Protein 4JHG (pdb70)

Solvent-accessible surface area: 9336 Å² total; per-residue (Å²): 227,115,108,173,48,79,12,71,52,61,23,131,30,100,35,108,2,86,12,31,4,100,110,0,2,69,0,6,14,84,47,1,52,98,0,9,32,104,16,32,75,200,68,1,108,99,6,51,53,65,109,55,146,32,18,91,59,2,40,15,60,2,25,29,58,56,133,135,48,58,34,86,5,49,7,72,116,48,53,131,162,87,13,19,5,11,8,8,14,107,124,89,19,73,41,126,102,4,64,9,70,62,14,15,29,38,2,86,3,60,96,26,129,146,136,4,0,58,0,82,1,15,0,56,2,39,1,99,41,128,103,81,113,30,64,152,114,57,32,81,33,18,18,126,131,8,18,29,28,4,88,20,0,18,69,33,10,85,78,55,108,142,88

InterPro domains:
  IPR000916 Bet v I/Major latex protein [PF00407] (2-155)
  IPR023393 START-like domain superfamily [G3DSA:3.30.530.20] (1-163)
  IPR024949 Bet v I type allergen [PR00634] (3-23)
  IPR024949 Bet v I type allergen [PR00634] (26-36)
  IPR024949 Bet v I type allergen [PR00634] (50-59)
  IPR024949 Bet v I type allergen [PR00634] (83-96)
  IPR024949 Bet v I type allergen [PR00634] (109-125)
  IPR024949 Bet v I type allergen [PR00634] (144-154)
  IPR050279 Plant defense and hormone signaling protein [PTHR31213] (1-157)

Nearest PDB structures (foldseek):
  4gy9-assembly1_A  TM=9.971E-01  e=1.213E-31  Medicago truncatula
  6st9-assembly2_B  TM=9.000E-01  e=2.617E-18  Fragaria x ananassa
  1fm4-assembly1_A  TM=8.892E-01  e=3.301E-18  Betula pendula
  1qmr-assembly1_A-2  TM=8.900E-01  e=7.021E-18  Betula pendula
  8qhh-assembly1_A  TM=7.907E-01  e=2.614E-15  Actinidia deliciosa

Foldseek 3Di:
DDDDDKDKDKDKDKDWALAALLVLLCLCQVVVQPQLCVLCVQFWVGKAWDDDDRAQQTKIKTATHPPPGIFIWHWHHDDSPQSKTKTKTQPPPADPPWDWRIKMKIWTWAADPSNITMIMIMIITMGDDDDDDDDPVRRVVVRCVVVVSSVSSSVSCVVPVPD

Sequence (163 aa):
IDPFTMGVITSESEYVSSLSAEKLYRGIVEDGNIIYPKALPRFIEKAETLEGDGGPGTIKKLTFVGDFGSTTKQHIDMMVDRENCAYTYSVYEEGIALSDDQPLEKIVFEFKLVPTPEEGCIVKSTTKYYTKGDDIELSKDYLEAGIERFEGFTKAVESFLLANPDY

Radius of gyration: 16.39 Å; Cα contacts (8 Å, |Δi|>4): 341; chains: 1; bounding box: 54×32×37 Å

Secondary structure (DSSP, 8-state):
-------EEEEEEEEEESS-HHHHHIIIIISHHHHHHHH-TTTEEEEEEEESSSSTT-EEEEEESSSS-EEEEEEEEEETTTTEEEEEE-SS--BTTB-EEEEEEEEEEEE-TTS-EEEEEEEEEEE-SSS----HHHHHHHHHHHHHHHHHHHHHHHH-TT-

CATH classification: 3.30.530.20

B-factor: mean 47.61, std 16.56, range [20.67, 122.28]

Structure (mmCIF, N/CA/C/O backbone):
data_4JHG
#
_entry.id   4JHG
#
_cell.length_a   96.110
_cell.length_b   96.110
_cell.length_c   113.244
_cell.angle_alpha   90.000
_cell.angle_beta   90.000
_cell.angle_gamma   120.000
#
_symmetry.space_group_name_H-M   'P 62 2 2'
#
loop_
_entity.id
_entity.type
_entity.pdbx_description
1 polymer 'MtN13 protein'
2 non-polymer (2E)-2-methyl-4-(9H-purin-6-ylamino)but-2-en-1-ol
3 non-polymer 'MALONATE ION'
4 non-polymer 'SODIUM ION'
5 water water
#
loop_
_atom_site.group_PDB
_atom_site.id
_atom_site.type_symbol
_atom_site.label_atom_id
_atom_site.label_alt_id
_atom_site.label_comp_id
_atom_site.label_asym_id
_atom_site.label_entity_id
_atom_site.label_seq_id
_atom_site.pdbx_PDB_ins_code
_atom_site.Cartn_x
_atom_site.Cartn_y
_atom_site.Cartn_z
_atom_site.occupancy
_atom_site.B_iso_or_equiv
_atom_site.auth_seq_id
_atom_site.auth_comp_id
_atom_site.auth_asym_id
_atom_site.auth_atom_id
_atom_site.pdbx_PDB_model_num
ATOM 1 N N . ILE A 1 1 ? 69.050 -3.157 12.481 1.00 111.47 -4 ILE A N 1
ATOM 2 C CA . ILE A 1 1 ? 68.803 -2.982 13.944 1.00 103.44 -4 ILE A CA 1
ATOM 3 C C . ILE A 1 1 ? 67.614 -2.057 14.220 1.00 94.57 -4 ILE A C 1
ATOM 4 O O . ILE A 1 1 ? 66.930 -2.232 15.226 1.00 102.20 -4 ILE A O 1
ATOM 9 N N . ASP A 1 2 ? 67.361 -1.083 13.340 1.00 78.21 -3 ASP A N 1
ATOM 10 C CA . ASP A 1 2 ? 66.268 -0.115 13.573 1.00 70.11 -3 ASP A CA 1
ATOM 11 C C . ASP A 1 2 ? 65.369 0.144 12.358 1.00 50.37 -3 ASP A C 1
ATOM 12 O O . ASP A 1 2 ? 65.660 0.945 11.469 1.00 52.27 -3 ASP A O 1
ATOM 17 N N . PRO A 1 3 ? 64.233 -0.503 12.350 1.00 46.83 -2 PRO A N 1
ATOM 18 C CA . PRO A 1 3 ? 63.385 -0.412 11.176 1.00 45.34 -2 PRO A CA 1
ATOM 19 C C . PRO A 1 3 ? 62.626 0.915 11.123 1.00 54.15 -2 PRO A C 1
ATOM 20 O O . PRO A 1 3 ? 62.458 1.615 12.116 1.00 45.00 -2 PRO A O 1
ATOM 24 N N . PHE A 1 4 ? 62.190 1.267 9.935 1.00 43.99 -1 PHE A N 1
ATOM 25 C CA . PHE A 1 4 ? 61.174 2.297 9.774 1.00 42.24 -1 PHE A CA 1
ATOM 26 C C . PHE A 1 4 ? 59.804 1.677 9.851 1.00 38.56 -1 PHE A C 1
ATOM 27 O O . PHE A 1 4 ? 59.438 0.747 9.109 1.00 37.69 -1 PHE A O 1
ATOM 35 N N . THR A 1 5 ? 58.985 2.161 10.764 1.00 36.71 0 THR A N 1
ATOM 36 C CA . THR A 1 5 ? 57.695 1.521 10.943 1.00 33.76 0 THR A CA 1
ATOM 37 C C . THR A 1 5 ? 56.582 2.499 10.795 1.00 32.31 0 THR A C 1
ATOM 38 O O . THR A 1 5 ? 56.659 3.611 11.273 1.00 33.13 0 THR A O 1
ATOM 42 N N . MET A 1 6 ? 55.550 2.108 10.096 1.00 31.62 1 MET A N 1
ATOM 43 C CA . MET A 1 6 ? 54.347 2.943 9.987 1.00 34.59 1 MET A CA 1
ATOM 44 C C . MET A 1 6 ? 53.069 2.136 9.948 1.00 35.73 1 MET A C 1
ATOM 45 O O . MET A 1 6 ? 52.976 1.136 9.258 1.00 30.82 1 MET A O 1
ATOM 50 N N . GLY A 1 7 ? 52.044 2.587 10.653 1.00 29.07 2 GLY A N 1
ATOM 51 C CA . GLY A 1 7 ? 50.774 1.915 10.558 1.00 28.21 2 GLY A CA 1
ATOM 52 C C . GLY A 1 7 ? 49.765 2.755 9.809 1.00 25.54 2 GLY A C 1
ATOM 53 O O . GLY A 1 7 ? 49.773 3.993 9.835 1.00 30.24 2 GLY A O 1
ATOM 54 N N . VAL A 1 8 ? 48.937 2.056 9.069 1.00 25.33 3 VAL A N 1
ATOM 55 C CA . VAL A 1 8 ? 47.837 2.674 8.381 1.00 23.24 3 VAL A CA 1
ATOM 56 C C . VAL A 1 8 ? 46.582 1.946 8.838 1.00 22.23 3 VAL A C 1
ATOM 57 O O . VAL A 1 8 ? 46.419 0.745 8.585 1.00 24.75 3 VAL A O 1
ATOM 61 N N . ILE A 1 9 ? 45.745 2.653 9.593 1.00 27.35 4 ILE A N 1
ATOM 62 C CA . ILE A 1 9 ? 44.569 1.998 10.144 1.00 24.65 4 ILE A CA 1
ATOM 63 C C . ILE A 1 9 ? 43.339 2.540 9.422 1.00 26.62 4 ILE A C 1
ATOM 64 O O . ILE A 1 9 ? 43.085 3.728 9.476 1.00 27.27 4 ILE A O 1
ATOM 69 N N . THR A 1 10 ? 42.618 1.656 8.770 1.00 28.68 5 THR A N 1
ATOM 70 C CA . THR A 1 10 ? 41.519 2.032 7.913 1.00 30.89 5 THR A CA 1
ATOM 71 C C . THR A 1 10 ? 40.198 1.604 8.545 1.00 31.73 5 THR A C 1
ATOM 72 O O . THR A 1 10 ? 40.030 0.443 8.934 1.00 36.18 5 THR A O 1
ATOM 76 N N . SER A 1 11 ? 39.270 2.546 8.639 1.00 31.32 6 SER A N 1
ATOM 77 C CA . SER A 1 11 ? 37.889 2.285 9.123 1.00 29.23 6 SER A CA 1
ATOM 78 C C . SER A 1 11 ? 36.882 2.588 7.997 1.00 33.09 6 SER A C 1
ATOM 79 O O . SER A 1 11 ? 37.010 3.599 7.302 1.00 33.19 6 SER A O 1
ATOM 82 N N . GLU A 1 12 ? 35.965 1.658 7.736 1.00 32.40 7 GLU A N 1
ATOM 83 C CA . GLU A 1 12 ? 34.979 1.788 6.641 1.00 35.42 7 GLU A CA 1
ATOM 84 C C . GLU A 1 12 ? 33.575 1.680 7.203 1.00 31.90 7 GLU A C 1
ATOM 85 O O . GLU A 1 12 ? 33.304 0.821 8.065 1.00 35.12 7 GLU A O 1
ATOM 91 N N . SER A 1 13 ? 32.723 2.603 6.778 1.00 29.86 8 SER A N 1
ATOM 92 C CA . SER A 1 13 ? 31.350 2.655 7.165 1.00 35.81 8 SER A CA 1
ATOM 93 C C . SER A 1 13 ? 30.503 2.981 5.947 1.00 29.75 8 SER A C 1
ATOM 94 O O . SER A 1 13 ? 30.938 3.701 5.045 1.00 33.36 8 SER A O 1
ATOM 97 N N . GLU A 1 14 ? 29.278 2.463 5.919 1.00 31.98 9 GLU A N 1
ATOM 98 C CA . GLU A 1 14 ? 28.382 2.756 4.797 1.00 39.15 9 GLU A CA 1
ATOM 99 C C . GLU A 1 14 ? 27.017 3.084 5.319 1.00 38.99 9 GLU A C 1
ATOM 100 O O . GLU A 1 14 ? 26.602 2.617 6.388 1.00 42.83 9 GLU A O 1
ATOM 106 N N . TYR A 1 15 ? 26.285 3.882 4.563 1.00 41.36 10 TYR A N 1
ATOM 107 C CA . TYR A 1 15 ? 24.858 3.941 4.813 1.00 47.25 10 TYR A CA 1
ATOM 108 C C . TYR A 1 15 ? 24.165 4.368 3.563 1.00 47.67 10 TYR A C 1
ATOM 109 O O . TYR A 1 15 ? 24.803 4.826 2.613 1.00 43.54 10 TYR A O 1
ATOM 118 N N . VAL A 1 16 ? 22.860 4.158 3.526 1.00 53.30 11 VAL A N 1
ATOM 119 C CA . VAL A 1 16 ? 22.108 4.429 2.321 1.00 50.60 11 VAL A CA 1
ATOM 120 C C . VAL A 1 16 ? 21.364 5.742 2.489 1.00 51.57 11 VAL A C 1
ATOM 121 O O . VAL A 1 16 ? 20.657 5.934 3.476 1.00 50.42 11 VAL A O 1
ATOM 125 N N . SER A 1 17 ? 21.562 6.640 1.519 1.00 47.66 12 SER A N 1
ATOM 126 C CA . SER A 1 17 ? 20.933 7.944 1.501 1.00 52.79 12 SER A CA 1
ATOM 127 C C . SER A 1 17 ? 19.770 7.900 0.551 1.00 50.74 12 SER A C 1
ATOM 128 O O . SER A 1 17 ? 19.812 7.172 -0.431 1.00 50.78 12 SER A O 1
ATOM 131 N N . SER A 1 18 ? 18.727 8.676 0.813 1.00 58.03 13 SER A N 1
ATOM 132 C CA . SER A 1 18 ? 17.654 8.764 -0.156 1.00 63.27 13 SER A CA 1
ATOM 133 C C . SER A 1 18 ? 17.947 9.878 -1.163 1.00 67.33 13 SER A C 1
ATOM 134 O O . SER A 1 18 ? 17.314 9.964 -2.205 1.00 68.47 13 SER A O 1
ATOM 137 N N . LEU A 1 19 ? 18.922 10.723 -0.847 1.00 61.94 14 LEU A N 1
ATOM 138 C CA . LEU A 1 19 ? 19.305 11.796 -1.740 1.00 56.05 14 LEU A CA 1
ATOM 139 C C . LEU A 1 19 ? 20.237 11.234 -2.810 1.00 60.77 14 LEU A C 1
ATOM 140 O O . LEU A 1 19 ? 20.995 10.299 -2.549 1.00 54.34 14 LEU A O 1
ATOM 145 N N . SER A 1 20 ? 20.181 11.786 -4.015 1.00 55.02 15 SER A N 1
ATOM 146 C CA . SER A 1 20 ? 21.010 11.280 -5.097 1.00 49.20 15 SER A CA 1
ATOM 147 C C . SER A 1 20 ? 22.488 11.563 -4.877 1.00 47.35 15 SER A C 1
ATOM 148 O O . SER A 1 20 ? 22.883 12.523 -4.186 1.00 45.92 15 SER A O 1
ATOM 151 N N . ALA A 1 21 ? 23.318 10.685 -5.436 1.00 45.94 16 ALA A N 1
ATOM 152 C CA . ALA A 1 21 ? 24.759 10.836 -5.347 1.00 45.07 16 ALA A CA 1
ATOM 153 C C . ALA A 1 21 ? 25.158 12.236 -5.822 1.00 44.04 16 ALA A C 1
ATOM 154 O O . ALA A 1 21 ? 25.918 12.945 -5.150 1.00 45.08 16 ALA A O 1
ATOM 156 N N . GLU A 1 22 ? 24.649 12.617 -6.995 1.00 44.67 17 GLU A N 1
ATOM 157 C CA . GLU A 1 22 ? 24.967 13.915 -7.588 1.00 47.81 17 GLU A CA 1
ATOM 158 C C . GLU A 1 22 ? 24.675 15.109 -6.651 1.00 49.96 17 GLU A C 1
ATOM 159 O O . GLU A 1 22 ? 25.519 15.973 -6.436 1.00 45.45 17 GLU A O 1
ATOM 165 N N . LYS A 1 23 ? 23.486 15.135 -6.075 1.00 52.72 18 LYS A N 1
ATOM 166 C CA . LYS A 1 23 ? 23.094 16.219 -5.192 1.00 50.36 18 LYS A CA 1
ATOM 167 C C . LYS A 1 23 ? 23.907 16.255 -3.906 1.00 50.13 18 LYS A C 1
ATOM 168 O O . LYS A 1 23 ? 24.349 17.326 -3.456 1.00 47.22 18 LYS A O 1
ATOM 174 N N . LEU A 1 24 ? 24.131 15.095 -3.302 1.00 46.01 19 LEU A N 1
ATOM 175 C CA . LEU A 1 24 ? 24.873 15.053 -2.060 1.00 44.61 19 LEU A CA 1
ATOM 176 C C . LEU A 1 24 ? 26.309 15.488 -2.312 1.00 43.45 19 LEU A C 1
ATOM 177 O O . LEU A 1 24 ? 26.919 16.209 -1.517 1.00 37.67 19 LEU A O 1
ATOM 182 N N . TYR A 1 25 ? 26.866 15.027 -3.423 1.00 39.84 20 TYR A N 1
ATOM 183 C CA . TYR A 1 25 ? 28.243 15.355 -3.740 1.00 36.15 20 TYR A CA 1
ATOM 184 C C . TYR A 1 25 ? 28.413 16.884 -3.910 1.00 38.55 20 TYR A C 1
ATOM 185 O O . TYR A 1 25 ? 29.337 17.499 -3.343 1.00 41.41 20 TYR A O 1
ATOM 194 N N . ARG A 1 26 ? 27.508 17.488 -4.662 1.00 43.50 21 ARG A N 1
ATOM 195 C CA . ARG A 1 26 ? 27.529 18.925 -4.898 1.00 45.33 21 ARG A CA 1
ATOM 196 C C . ARG A 1 26 ? 27.419 19.699 -3.621 1.00 45.45 21 ARG A C 1
ATOM 197 O O . ARG A 1 26 ? 28.171 20.640 -3.406 1.00 48.23 21 ARG A O 1
ATOM 205 N N . GLY A 1 27 ? 26.497 19.283 -2.763 1.00 50.42 22 GLY A N 1
ATOM 206 C CA . GLY A 1 27 ? 26.330 19.886 -1.454 1.00 46.18 22 GLY A CA 1
ATOM 207 C C . GLY A 1 27 ? 27.606 19.987 -0.650 1.00 41.64 22 GLY A C 1
ATOM 208 O O . GLY A 1 27 ? 27.950 21.053 -0.159 1.00 48.09 22 GLY A O 1
ATOM 209 N N . ILE A 1 28 ? 28.332 18.887 -0.545 1.00 38.59 23 ILE A N 1
ATOM 210 C CA . ILE A 1 28 ? 29.517 18.835 0.273 1.00 43.59 23 ILE A CA 1
ATOM 211 C C . ILE A 1 28 ? 30.724 19.447 -0.385 1.00 46.51 23 ILE A C 1
ATOM 212 O O . ILE A 1 28 ? 31.443 20.248 0.225 1.00 38.30 23 ILE A O 1
ATOM 217 N N . VAL A 1 29 ? 30.959 19.052 -1.629 1.00 35.14 24 VAL A N 1
ATOM 218 C CA . VAL A 1 29 ? 32.208 19.360 -2.290 1.00 36.65 24 VAL A CA 1
ATOM 219 C C . VAL A 1 29 ? 32.206 20.716 -2.965 1.00 42.51 24 VAL A C 1
ATOM 220 O O . VAL A 1 29 ? 33.160 21.493 -2.841 1.00 47.95 24 VAL A O 1
ATOM 224 N N . GLU A 1 30 ? 31.148 21.008 -3.698 1.00 38.99 25 GLU A N 1
ATOM 225 C CA . GLU A 1 30 ? 31.129 22.240 -4.486 1.00 40.91 25 GLU A CA 1
ATOM 226 C C . GLU A 1 30 ? 30.564 23.411 -3.693 1.00 46.12 25 GLU A C 1
ATOM 227 O O . GLU A 1 30 ? 30.973 24.557 -3.898 1.00 45.20 25 GLU A O 1
ATOM 233 N N . ASP A 1 31 ? 29.612 23.111 -2.809 1.00 41.32 26 ASP A N 1
ATOM 234 C CA . ASP A 1 31 ? 28.793 24.153 -2.174 1.00 39.96 26 ASP A CA 1
ATOM 235 C C . ASP A 1 31 ? 28.987 24.113 -0.659 1.00 46.58 26 ASP A C 1
ATOM 236 O O . ASP A 1 31 ? 28.242 24.727 0.095 1.00 43.97 26 ASP A O 1
ATOM 241 N N . GLY A 1 32 ? 30.019 23.411 -0.230 1.00 40.41 27 GLY A N 1
ATOM 242 C CA . GLY A 1 32 ? 30.294 23.248 1.196 1.00 39.30 27 GLY A CA 1
ATOM 243 C C . GLY A 1 32 ? 30.436 24.530 1.968 1.00 43.22 27 GLY A C 1
ATOM 244 O O . GLY A 1 32 ? 29.997 24.649 3.118 1.00 43.03 27 GLY A O 1
ATOM 245 N N . ASN A 1 33 ? 31.082 25.499 1.354 1.00 40.99 28 ASN A N 1
ATOM 246 C CA . ASN A 1 33 ? 31.377 26.732 2.052 1.00 39.99 28 ASN A CA 1
ATOM 247 C C . ASN A 1 33 ? 30.099 27.398 2.503 1.00 45.96 28 ASN A C 1
ATOM 248 O O . ASN A 1 33 ? 30.089 28.075 3.512 1.00 56.45 28 ASN A O 1
ATOM 253 N N . ILE A 1 34 ? 29.007 27.165 1.777 1.00 45.05 29 ILE A N 1
ATOM 254 C CA . ILE A 1 34 ? 27.695 27.690 2.141 1.00 42.80 29 ILE A CA 1
ATOM 255 C C . ILE A 1 34 ? 26.888 26.663 2.953 1.00 49.31 29 ILE A C 1
ATOM 256 O O . ILE A 1 34 ? 26.256 26.990 3.960 1.00 51.24 29 ILE A O 1
ATOM 261 N N . ILE A 1 35 ? 26.917 25.409 2.514 1.00 47.46 30 ILE A N 1
ATOM 262 C CA . ILE A 1 35 ? 26.103 24.344 3.111 1.00 44.66 30 ILE A CA 1
ATOM 263 C C . ILE A 1 35 ? 26.577 23.817 4.499 1.00 46.06 30 ILE A C 1
ATOM 264 O O . ILE A 1 35 ? 25.752 23.483 5.332 1.00 50.97 30 ILE A O 1
ATOM 269 N N . TYR A 1 36 ? 27.866 23.718 4.769 1.00 40.06 31 TYR A N 1
ATOM 270 C CA . TYR A 1 36 ? 28.278 23.179 6.069 1.00 39.40 31 TYR A CA 1
ATOM 271 C C . TYR A 1 36 ? 27.676 23.982 7.242 1.00 41.37 31 TYR A C 1
ATOM 272 O O . TYR A 1 36 ? 27.136 23.382 8.187 1.00 44.25 31 TYR A O 1
ATOM 281 N N . PRO A 1 37 ? 27.765 25.329 7.208 1.00 40.84 32 PRO A N 1
ATOM 282 C CA . PRO A 1 37 ? 27.231 26.033 8.384 1.00 43.14 32 PRO A CA 1
ATOM 283 C C . PRO A 1 37 ? 25.737 25.940 8.445 1.00 50.86 32 PRO A C 1
ATOM 284 O O . PRO A 1 37 ? 25.186 26.052 9.527 1.00 46.53 32 PRO A O 1
ATOM 288 N N . LYS A 1 38 ? 25.084 25.798 7.292 1.00 43.59 33 LYS A N 1
ATOM 289 C CA . LYS A 1 38 ? 23.633 25.744 7.248 1.00 46.66 33 LYS A CA 1
ATOM 290 C C . LYS A 1 38 ? 23.146 24.381 7.750 1.00 43.25 33 LYS A C 1
ATOM 291 O O . LYS A 1 38 ? 22.129 24.314 8.438 1.00 51.50 33 LYS A O 1
ATOM 297 N N . ALA A 1 39 ? 23.890 23.334 7.443 1.00 41.29 34 ALA A N 1
ATOM 298 C CA . ALA A 1 39 ? 23.540 21.969 7.836 1.00 49.35 34 ALA A CA 1
ATOM 299 C C . ALA A 1 39 ? 23.913 21.674 9.286 1.00 45.55 34 ALA A C 1
ATOM 300 O O . ALA A 1 39 ? 23.259 20.860 9.933 1.00 46.21 34 ALA A O 1
ATOM 302 N N . LEU A 1 40 ? 25.006 22.278 9.752 1.00 48.30 35 LEU A N 1
ATOM 303 C CA . LEU A 1 40 ? 25.503 22.062 11.111 1.00 45.66 35 LEU A CA 1
ATOM 304 C C . LEU A 1 40 ? 25.707 23.397 11.858 1.00 37.47 35 LEU A C 1
ATOM 305 O O . LEU A 1 40 ? 26.866 23.715 12.232 1.00 38.53 35 LEU A O 1
ATOM 310 N N . PRO A 1 41 ? 24.616 24.161 12.040 1.00 42.43 36 PRO A N 1
ATOM 311 C CA . PRO A 1 41 ? 24.631 25.529 12.564 1.00 42.56 36 PRO A CA 1
ATOM 312 C C . PRO A 1 41 ? 25.178 25.563 13.966 1.00 50.42 36 PRO A C 1
ATOM 313 O O . PRO A 1 41 ? 25.697 26.599 14.348 1.00 46.27 36 PRO A O 1
ATOM 317 N N . ARG A 1 42 ? 25.099 24.452 14.695 1.00 45.04 37 ARG A N 1
ATOM 318 C CA . ARG A 1 42 ? 25.608 24.399 16.067 1.00 51.15 37 ARG A CA 1
ATOM 319 C C . ARG A 1 42 ? 26.973 23.730 16.174 1.00 44.18 37 ARG A C 1
ATOM 320 O O . ARG A 1 42 ? 27.508 23.569 17.282 1.00 46.93 37 ARG A O 1
ATOM 328 N N . PHE A 1 43 ? 27.593 23.427 15.036 1.00 37.47 38 PHE A N 1
ATOM 329 C CA . PHE A 1 43 ? 28.927 22.834 15.084 1.00 38.94 38 PHE A CA 1
ATOM 330 C C . PHE A 1 43 ? 29.970 23.516 14.191 1.00 35.09 38 PHE A C 1
ATOM 331 O O . PHE A 1 43 ? 31.124 23.684 14.607 1.00 38.83 38 PHE A O 1
ATOM 339 N N . ILE A 1 44 ? 29.576 23.883 12.986 1.00 42.18 39 ILE A N 1
ATOM 340 C CA . ILE A 1 44 ? 30.4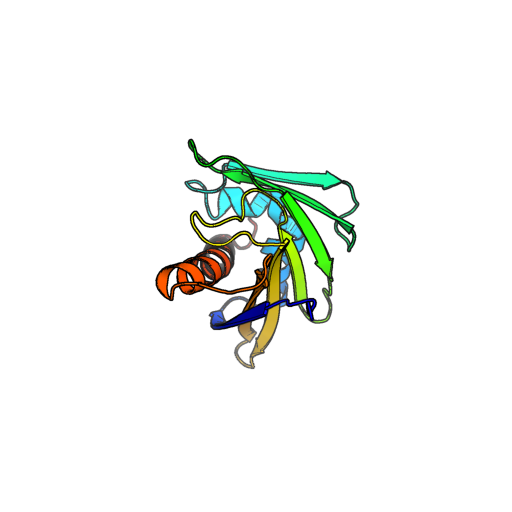64 24.503 12.031 1.00 38.48 39 ILE A CA 1
ATOM 341 C C . ILE A 1 44 ? 30.066 25.960 11.868 1.00 38.19 39 ILE A C 1
ATOM 342 O O . ILE A 1 44 ? 28.968 26.250 11.415 1.00 36.53 39 ILE A O 1
ATOM 347 N N . GLU A 1 45 ? 30.929 26.870 12.315 1.00 37.44 40 GLU A N 1
ATOM 348 C CA . GLU A 1 45 ? 30.683 28.304 12.182 1.00 38.20 40 GLU A CA 1
ATOM 349 C C . GLU A 1 45 ? 30.908 28.761 10.739 1.00 34.88 40 GLU A C 1
ATOM 350 O O . GLU A 1 45 ? 30.201 29.584 10.209 1.00 36.55 40 GLU A O 1
ATOM 356 N N . LYS A 1 46 ? 31.973 28.275 10.136 1.00 35.43 41 LYS A N 1
ATOM 357 C CA . LYS A 1 46 ? 32.385 28.829 8.842 1.00 40.17 41 LYS A CA 1
ATOM 358 C C . LYS A 1 46 ? 33.191 27.794 8.109 1.00 35.63 41 LYS A C 1
ATOM 359 O O . LYS A 1 46 ? 33.848 26.963 8.709 1.00 34.39 41 LYS A O 1
ATOM 365 N N . ALA A 1 47 ? 33.091 27.796 6.782 1.00 38.78 42 ALA A N 1
ATOM 366 C CA . ALA A 1 47 ? 33.823 26.841 5.953 1.00 39.65 42 ALA A CA 1
ATOM 367 C C . ALA A 1 47 ? 34.260 27.662 4.750 1.00 43.23 42 ALA A C 1
ATOM 368 O O . ALA A 1 47 ? 33.448 28.348 4.110 1.00 42.27 42 ALA A O 1
ATOM 370 N N . GLU A 1 48 ? 35.559 27.717 4.543 1.00 36.00 43 GLU A N 1
ATOM 371 C CA . GLU A 1 48 ? 36.106 28.646 3.577 1.00 40.14 43 GLU A CA 1
ATOM 372 C C . GLU A 1 48 ? 37.258 27.993 2.819 1.00 36.42 43 GLU A C 1
ATOM 373 O O . GLU A 1 48 ? 37.839 27.019 3.272 1.00 36.13 43 GLU A O 1
ATOM 379 N N . THR A 1 49 ? 37.564 28.555 1.659 1.00 36.76 44 THR A N 1
ATOM 380 C CA . THR A 1 49 ? 38.700 28.091 0.886 1.00 37.40 44 THR A CA 1
ATOM 381 C C . THR A 1 49 ? 39.849 29.083 1.097 1.00 34.86 44 THR A C 1
ATOM 382 O O . THR A 1 49 ? 39.709 30.294 0.857 1.00 37.93 44 THR A O 1
ATOM 386 N N . LEU A 1 50 ? 40.972 28.580 1.574 1.00 33.95 45 LEU A N 1
ATOM 387 C CA . LEU A 1 50 ? 42.140 29.416 1.791 1.00 40.65 45 LEU A CA 1
ATOM 388 C C . LEU A 1 50 ? 43.041 29.507 0.576 1.00 36.15 45 LEU A C 1
ATOM 389 O O . LEU A 1 50 ? 43.630 30.561 0.325 1.00 41.72 45 LEU A O 1
ATOM 394 N N . GLU A 1 51 ? 43.170 28.404 -0.165 1.00 41.28 4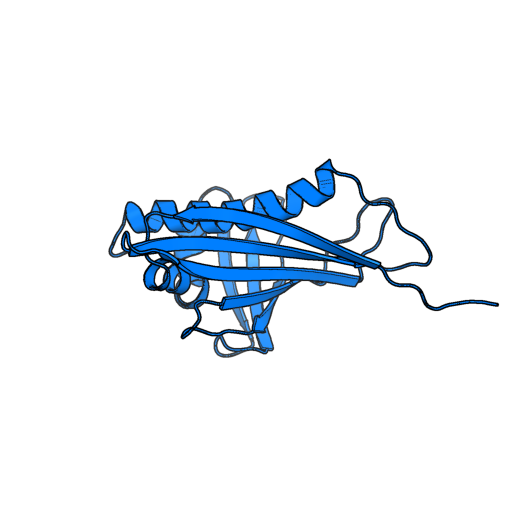6 GLU A N 1
ATOM 395 C CA . GLU A 1 51 ? 44.030 28.366 -1.333 1.00 50.32 46 GLU A CA 1
ATOM 396 C C . GLU A 1 51 ? 43.435 27.442 -2.373 1.00 39.93 46 GLU A C 1
ATOM 397 O O . GLU A 1 51 ? 42.889 26.406 -2.030 1.00 36.21 46 GLU A O 1
ATOM 403 N N . GLY A 1 52 ? 43.571 27.800 -3.643 1.00 40.71 47 GLY A N 1
ATOM 404 C CA . GLY A 1 52 ? 43.171 26.894 -4.703 1.00 42.92 47 GLY A CA 1
ATOM 405 C C . GLY A 1 52 ? 41.767 27.154 -5.238 1.00 43.65 47 GLY A C 1
ATOM 406 O O . GLY A 1 52 ? 40.993 27.899 -4.658 1.00 44.66 47 GLY A O 1
ATOM 407 N N . ASP A 1 53 ? 41.433 26.485 -6.337 1.00 46.85 48 ASP A N 1
ATOM 408 C CA . ASP A 1 53 ? 40.178 26.707 -7.055 1.00 50.06 48 ASP A CA 1
ATOM 409 C C . ASP A 1 53 ? 39.111 25.651 -6.764 1.00 51.25 48 ASP A C 1
ATOM 410 O O . ASP A 1 53 ? 38.064 25.684 -7.385 1.00 56.48 48 ASP A O 1
ATOM 415 N N . GLY A 1 54 ? 39.398 24.715 -5.853 1.00 40.92 49 GLY A N 1
ATOM 416 C CA . GLY A 1 54 ? 38.464 23.672 -5.421 1.00 39.42 49 GLY A CA 1
ATOM 417 C C . GLY A 1 54 ? 38.913 22.250 -5.816 1.00 36.98 49 GLY A C 1
ATOM 418 O O . GLY A 1 54 ? 38.445 21.261 -5.259 1.00 43.90 49 GLY A O 1
ATOM 419 N N . GLY A 1 55 ? 39.867 22.185 -6.721 1.00 40.02 50 GLY A N 1
ATOM 420 C CA . GLY A 1 55 ? 40.455 20.938 -7.161 1.00 45.38 50 GLY A CA 1
ATOM 421 C C . GLY A 1 55 ? 41.545 20.430 -6.224 1.00 37.27 50 GLY A C 1
ATOM 422 O O . GLY A 1 55 ? 41.856 21.041 -5.169 1.00 34.86 50 GLY A O 1
ATOM 423 N N . PRO A 1 56 ? 42.139 19.289 -6.595 1.00 35.84 51 PRO A N 1
ATOM 424 C CA . PRO A 1 56 ? 43.250 18.726 -5.834 1.00 33.14 51 PRO A CA 1
ATOM 425 C C . PRO A 1 56 ? 44.308 19.795 -5.575 1.00 32.89 51 PRO A C 1
ATOM 426 O O . PRO A 1 56 ? 44.632 20.570 -6.488 1.00 32.17 51 PRO A O 1
ATOM 430 N N . GLY A 1 57 ? 44.807 19.838 -4.342 1.00 31.80 52 GLY A N 1
ATOM 431 C CA . GLY A 1 57 ? 45.717 20.863 -3.852 1.00 36.03 52 GLY A CA 1
ATOM 432 C C . GLY A 1 57 ? 45.066 22.010 -3.112 1.00 38.37 52 GLY A C 1
ATOM 433 O O . GLY A 1 57 ? 45.752 22.820 -2.450 1.00 37.22 52 GLY A O 1
ATOM 434 N N . THR A 1 58 ? 43.741 22.105 -3.212 1.00 33.41 53 THR A N 1
ATOM 435 C CA . THR A 1 58 ? 42.980 23.151 -2.502 1.00 32.33 53 THR A CA 1
ATOM 436 C C . THR A 1 58 ? 43.110 22.942 -0.985 1.00 27.03 53 THR A C 1
ATOM 437 O O . THR A 1 58 ? 43.235 21.806 -0.504 1.00 30.72 53 THR A O 1
ATOM 441 N N . ILE A 1 59 ? 43.178 24.047 -0.250 1.00 30.09 54 ILE A N 1
ATOM 442 C CA . ILE A 1 59 ? 43.176 24.000 1.199 1.00 29.20 54 ILE A CA 1
ATOM 443 C C . ILE A 1 59 ? 41.915 24.731 1.674 1.00 27.35 54 ILE A C 1
ATOM 444 O O . ILE A 1 59 ? 41.700 25.891 1.294 1.00 32.99 54 ILE A O 1
ATOM 449 N N . LYS A 1 60 ? 41.087 24.023 2.452 1.00 28.99 55 LYS A N 1
ATOM 450 C CA . LYS A 1 60 ? 39.880 24.585 3.051 1.00 31.54 55 LYS A CA 1
ATOM 451 C C . LYS A 1 60 ? 40.062 24.646 4.557 1.00 31.95 55 LYS A C 1
ATOM 452 O O . LYS A 1 60 ? 40.902 23.974 5.087 1.00 30.59 55 LYS A O 1
ATOM 458 N N . LYS A 1 61 ? 39.277 25.465 5.242 1.00 32.84 56 LYS A N 1
ATOM 459 C CA . LYS A 1 61 ? 39.359 25.563 6.686 1.00 31.30 56 LYS A CA 1
ATOM 460 C C . LYS A 1 61 ? 37.964 25.551 7.211 1.00 37.39 56 LYS A C 1
ATOM 461 O O . LYS A 1 61 ? 37.133 26.331 6.774 1.00 35.82 56 LYS A O 1
ATOM 467 N N . LEU A 1 62 ? 37.720 24.639 8.131 1.00 34.24 57 LEU A N 1
ATOM 468 C CA . LEU A 1 62 ? 36.508 24.661 8.901 1.00 29.90 57 LEU A CA 1
ATOM 469 C C . LEU A 1 62 ? 36.816 25.342 10.275 1.00 28.04 57 LEU A C 1
ATOM 470 O O . LEU A 1 62 ? 37.775 24.974 10.990 1.00 32.06 57 LEU A O 1
ATOM 475 N N . THR A 1 63 ? 35.999 26.321 10.610 1.00 34.11 58 THR A N 1
ATOM 476 C CA . THR A 1 63 ? 35.996 26.890 11.955 1.00 34.17 58 THR A CA 1
ATOM 477 C C . THR A 1 63 ? 34.793 26.349 12.731 1.00 34.94 58 THR A C 1
ATOM 478 O O . THR A 1 63 ? 33.674 26.422 12.246 1.00 32.92 58 THR A O 1
ATOM 482 N N . PHE A 1 64 ? 35.029 25.828 13.939 1.00 32.56 59 PHE A N 1
ATOM 483 C CA . PHE A 1 64 ? 33.971 25.223 14.726 1.00 32.60 59 PHE A CA 1
ATOM 484 C C . PHE A 1 64 ? 33.317 26.234 15.693 1.00 37.33 59 PHE A C 1
ATOM 485 O O . PHE A 1 64 ? 33.939 27.158 16.149 1.00 37.88 59 PHE A O 1
ATOM 493 N N . VAL A 1 65 ? 32.040 26.057 15.930 1.00 36.00 60 VAL A N 1
ATOM 494 C CA . VAL A 1 65 ? 31.293 26.857 16.897 1.00 37.96 60 VAL A CA 1
ATOM 495 C C . VAL A 1 65 ? 31.812 26.577 18.332 1.00 37.02 60 VAL A C 1
ATOM 496 O O . VAL A 1 65 ? 32.017 25.443 18.698 1.00 41.56 60 VAL A O 1
ATOM 500 N N . GLY A 1 66 ? 32.026 27.628 19.111 1.00 36.12 61 GLY A N 1
ATOM 501 C CA . GLY A 1 66 ? 32.575 27.500 20.448 1.00 40.43 61 GLY A CA 1
ATOM 502 C C . GLY A 1 66 ? 34.068 27.235 20.464 1.00 36.46 61 GLY A C 1
ATOM 503 O O . GLY A 1 66 ? 34.772 27.413 19.475 1.00 35.31 61 GLY A O 1
ATOM 504 N N . ASP A 1 67 ? 34.549 26.847 21.635 1.00 40.11 62 ASP A N 1
ATOM 505 C CA . ASP A 1 67 ? 35.967 26.700 21.903 1.00 38.18 62 ASP A CA 1
ATOM 506 C C . ASP A 1 67 ? 36.551 25.400 21.398 1.00 46.00 62 ASP A C 1
ATOM 507 O O . ASP A 1 67 ? 37.226 24.690 22.119 1.00 43.53 62 ASP A O 1
ATOM 512 N N . PHE A 1 68 ? 36.294 25.098 20.138 1.00 37.62 63 PHE A N 1
ATOM 513 C CA . PHE A 1 68 ? 36.710 23.863 19.541 1.00 39.71 63 PHE A CA 1
ATOM 514 C C . PHE A 1 68 ? 37.633 24.119 18.388 1.00 41.01 63 PHE A C 1
ATOM 515 O O . PHE A 1 68 ? 37.964 23.226 17.637 1.00 37.58 63 PHE A O 1
ATOM 523 N N . GLY A 1 69 ? 38.093 25.355 18.248 1.00 37.94 64 GLY A N 1
ATOM 524 C CA . GLY A 1 69 ? 39.162 25.618 17.295 1.00 38.89 64 GLY A CA 1
ATOM 525 C C . GLY A 1 69 ? 38.754 25.584 15.828 1.00 38.99 64 GLY A C 1
ATOM 526 O O . GLY A 1 69 ? 37.636 25.922 15.453 1.00 34.24 64 GLY A O 1
ATOM 527 N N . SER A 1 70 ? 39.686 25.160 14.991 1.00 32.59 65 SER A N 1
ATOM 528 C CA . SER A 1 70 ? 39.461 25.140 13.536 1.00 30.75 65 SER A CA 1
ATOM 529 C C . SER A 1 70 ? 40.410 24.121 12.958 1.00 34.56 65 SER A C 1
ATOM 530 O O . SER A 1 70 ? 41.445 23.815 13.578 1.00 33.51 65 SER A O 1
ATOM 533 N N . THR A 1 71 ? 40.119 23.654 11.743 1.00 31.65 66 THR A N 1
ATOM 534 C CA A THR A 1 71 ? 40.971 22.698 11.120 0.53 32.12 66 THR A CA 1
ATOM 535 C CA B THR A 1 71 ? 40.887 22.604 11.108 0.47 30.40 66 THR A CA 1
ATOM 536 C C . THR A 1 71 ? 41.032 22.846 9.604 1.00 30.59 66 THR A C 1
ATOM 537 O O . THR A 1 71 ? 40.046 23.199 8.931 1.00 29.41 66 THR A O 1
ATOM 544 N N . LYS A 1 72 ? 42.225 22.644 9.082 1.00 29.44 67 LYS A N 1
ATOM 545 C CA . LYS A 1 72 ? 42.432 22.723 7.629 1.00 28.84 67 LYS A CA 1
ATOM 546 C C . LYS A 1 72 ? 42.274 21.350 6.967 1.00 25.61 67 LYS A C 1
ATOM 547 O O . LYS A 1 72 ? 42.805 20.325 7.475 1.00 29.45 67 LYS A O 1
ATOM 553 N N . GLN A 1 73 ? 41.586 21.337 5.834 1.00 29.51 68 GLN A N 1
ATOM 554 C CA . GLN A 1 73 ? 41.467 20.177 4.959 1.00 28.98 68 GLN A CA 1
ATOM 555 C C . GLN A 1 73 ? 42.271 20.412 3.684 1.00 27.67 68 GLN A C 1
ATOM 556 O O . GLN A 1 73 ? 42.152 21.440 3.055 1.00 28.64 68 GLN A O 1
ATOM 562 N N . HIS A 1 74 ? 43.123 19.461 3.337 1.00 26.89 69 HIS A N 1
ATOM 563 C CA . HIS A 1 74 ? 43.965 19.511 2.174 1.00 29.23 69 HIS A CA 1
ATOM 564 C C . HIS A 1 74 ? 43.410 18.521 1.163 1.00 28.70 69 HIS A C 1
ATOM 565 O O . HIS A 1 74 ? 43.505 17.276 1.322 1.00 28.76 69 HIS A O 1
ATOM 572 N N . ILE A 1 75 ? 42.791 19.078 0.152 1.00 28.91 70 ILE A N 1
ATOM 573 C CA . ILE A 1 75 ? 42.051 18.328 -0.858 1.00 27.97 70 ILE A CA 1
ATOM 574 C C . ILE A 1 75 ? 43.025 17.507 -1.766 1.00 30.52 70 ILE A C 1
ATOM 575 O O . ILE A 1 75 ? 43.994 18.037 -2.279 1.00 29.69 70 ILE A O 1
ATOM 580 N N . ASP A 1 76 ? 42.788 16.201 -1.844 1.00 28.59 71 ASP A N 1
ATOM 581 C CA . ASP A 1 76 ? 43.630 15.268 -2.613 1.00 30.08 71 ASP A CA 1
ATOM 582 C C . ASP A 1 76 ? 43.009 14.800 -3.935 1.00 32.93 71 ASP A C 1
ATOM 583 O O . ASP A 1 76 ? 43.695 14.672 -4.917 1.00 37.24 71 ASP A O 1
ATOM 588 N N . MET A 1 77 ? 41.743 14.456 -3.907 1.00 35.84 72 MET A N 1
ATOM 589 C CA A MET A 1 77 ? 41.116 13.873 -5.048 0.67 40.30 72 MET A CA 1
ATOM 590 C CA B MET A 1 77 ? 41.045 13.792 -5.002 0.33 35.80 72 MET A CA 1
ATOM 591 C C . MET A 1 77 ? 39.692 14.403 -5.098 1.00 37.54 72 MET A C 1
ATOM 592 O O . MET A 1 77 ? 38.984 14.512 -4.101 1.00 37.81 72 MET A O 1
ATOM 601 N N . VAL A 1 78 ? 39.336 14.848 -6.295 1.00 31.24 73 VAL A N 1
ATOM 602 C CA . VAL A 1 78 ? 38.039 15.446 -6.552 1.00 31.55 73 VAL A CA 1
ATOM 603 C C . VAL A 1 78 ? 37.580 14.817 -7.840 1.00 46.07 73 VAL A C 1
ATOM 604 O O . VAL A 1 78 ? 38.202 15.036 -8.881 1.00 41.14 73 VAL A O 1
ATOM 608 N N . ASP A 1 79 ? 36.550 13.964 -7.772 1.00 38.25 74 ASP A N 1
ATOM 609 C CA . ASP A 1 79 ? 36.071 13.226 -8.973 1.00 41.62 74 ASP A CA 1
ATOM 610 C C . ASP A 1 79 ? 34.555 13.338 -9.039 1.00 40.67 74 ASP A C 1
ATOM 611 O O . ASP A 1 79 ? 33.818 12.541 -8.452 1.00 39.71 74 ASP A O 1
ATOM 616 N N . ARG A 1 80 ? 34.068 14.332 -9.769 1.00 45.09 75 ARG A N 1
ATOM 617 C CA . ARG A 1 80 ? 32.638 14.544 -9.838 1.00 43.76 75 ARG A CA 1
ATOM 618 C C . ARG A 1 80 ? 31.956 13.406 -10.549 1.00 51.79 75 ARG A C 1
ATOM 619 O O . ARG A 1 80 ? 30.871 12.996 -10.134 1.00 48.28 75 ARG A O 1
ATOM 627 N N . GLU A 1 81 ? 32.575 12.891 -11.621 1.00 47.47 76 GLU A N 1
ATOM 628 C CA . GLU A 1 81 ? 31.953 11.817 -12.386 1.00 53.27 76 GLU A CA 1
ATOM 629 C C . GLU A 1 81 ? 31.613 10.600 -11.534 1.00 42.83 76 GLU A C 1
ATOM 630 O O . GLU A 1 81 ? 30.561 9.990 -11.732 1.00 50.67 76 GLU A O 1
ATOM 636 N N . ASN A 1 82 ? 32.514 10.251 -10.628 1.00 39.64 77 ASN A N 1
ATOM 637 C CA . ASN A 1 82 ? 32.346 9.115 -9.733 1.00 43.24 77 ASN A CA 1
ATOM 638 C C . ASN A 1 82 ? 31.886 9.480 -8.323 1.00 39.88 77 ASN A C 1
ATOM 639 O O . ASN A 1 82 ? 31.889 8.638 -7.403 1.00 38.34 77 ASN A O 1
ATOM 644 N N . CYS A 1 83 ? 31.484 10.744 -8.154 1.00 38.13 78 CYS A N 1
ATOM 645 C CA . CYS A 1 83 ? 31.117 11.277 -6.843 1.00 35.69 78 CYS A CA 1
ATOM 646 C C . CYS A 1 83 ? 32.068 10.842 -5.726 1.00 37.99 78 CYS A C 1
ATOM 647 O O . CYS A 1 83 ? 31.648 10.264 -4.729 1.00 36.18 78 CYS A O 1
ATOM 650 N N . ALA A 1 84 ? 33.346 11.161 -5.891 1.00 35.61 79 ALA A N 1
ATOM 651 C CA . ALA A 1 84 ? 34.381 10.728 -4.982 1.00 35.59 79 ALA A CA 1
ATOM 652 C C . ALA A 1 84 ? 35.219 11.922 -4.537 1.00 33.93 79 ALA A C 1
ATOM 653 O O . ALA A 1 84 ? 35.542 12.803 -5.335 1.00 34.40 79 ALA A O 1
ATOM 655 N N . TYR A 1 85 ? 35.589 11.899 -3.262 1.00 31.46 80 TYR A N 1
ATOM 656 C CA . TYR A 1 85 ? 36.275 13.036 -2.636 1.00 31.19 80 TYR A CA 1
ATOM 657 C C . TYR A 1 85 ? 37.212 12.542 -1.549 1.00 26.96 80 TYR A C 1
ATOM 658 O O . TYR A 1 85 ? 36.828 11.724 -0.701 1.00 30.71 80 TYR A O 1
ATOM 667 N N . THR A 1 86 ? 38.434 13.079 -1.560 1.00 27.80 81 THR A N 1
ATOM 668 C CA . THR A 1 86 ? 39.437 12.712 -0.563 1.00 26.88 81 THR A CA 1
ATOM 669 C C . THR A 1 86 ? 40.179 13.949 -0.099 1.00 23.70 81 THR A C 1
ATOM 670 O O . THR A 1 86 ? 40.565 14.816 -0.871 1.00 28.62 81 THR A O 1
ATOM 674 N N . TYR A 1 87 ? 40.391 14.031 1.211 1.00 25.39 82 TYR A N 1
ATOM 675 C CA . TYR A 1 87 ? 41.214 15.095 1.745 1.00 26.26 82 TYR A CA 1
ATOM 676 C C . TYR A 1 87 ? 41.935 14.607 3.009 1.00 25.62 82 TYR A C 1
ATOM 677 O O . TYR A 1 87 ? 41.544 13.608 3.611 1.00 27.99 82 TYR A O 1
ATOM 686 N N . SER A 1 88 ? 42.981 15.353 3.370 1.00 25.28 83 SER A N 1
ATOM 687 C CA . SER A 1 88 ? 43.807 15.037 4.502 1.00 24.93 83 SER A CA 1
ATOM 688 C C . SER A 1 88 ? 43.801 16.153 5.536 1.00 25.61 83 SER A C 1
ATOM 689 O O . SER A 1 88 ? 43.687 17.325 5.194 1.00 27.82 83 SER A O 1
ATOM 692 N N . VAL A 1 89 ? 43.993 15.743 6.782 1.00 25.17 84 VAL A N 1
ATOM 693 C CA . VAL A 1 89 ? 44.209 16.653 7.919 1.00 27.60 84 VAL A CA 1
ATOM 694 C C . VAL A 1 89 ? 45.573 16.330 8.539 1.00 25.47 84 VAL A C 1
ATOM 695 O O . VAL A 1 89 ? 45.891 15.167 8.816 1.00 26.45 84 VAL A O 1
ATOM 699 N N . TYR A 1 90 ? 46.348 17.374 8.796 1.00 26.68 85 TYR A N 1
ATOM 700 C CA . TYR A 1 90 ? 47.708 17.213 9.231 1.00 26.85 85 TYR A CA 1
ATOM 701 C C . TYR A 1 90 ? 47.969 17.736 10.641 1.00 30.83 85 TYR A C 1
ATOM 702 O O . TYR A 1 90 ? 48.962 17.404 11.194 1.00 33.93 85 TYR A O 1
ATOM 711 N N . GLU A 1 91 ? 47.116 18.628 11.122 1.00 31.59 86 GLU A N 1
ATOM 712 C CA A GLU A 1 91 ? 47.412 19.306 12.369 0.58 35.74 86 GLU A CA 1
ATOM 713 C CA B GLU A 1 91 ? 47.334 19.447 12.310 0.42 36.86 86 GLU A CA 1
ATOM 714 C C . GLU A 1 91 ? 46.350 19.098 13.426 1.00 36.04 86 GLU A C 1
ATOM 715 O O . GLU A 1 91 ? 45.156 18.892 13.158 1.00 31.66 86 GLU A O 1
ATOM 726 N N . GLY A 1 92 ? 46.816 19.098 14.666 1.00 40.48 87 GLY A N 1
ATOM 727 C CA . GLY A 1 92 ? 45.918 18.957 15.798 1.00 43.50 87 GLY A CA 1
ATOM 728 C C . GLY A 1 92 ? 45.335 17.559 15.896 1.00 37.64 87 GLY A C 1
ATOM 729 O O . GLY A 1 92 ? 44.203 17.362 16.421 1.00 38.58 87 GLY A O 1
ATOM 730 N N . ILE A 1 93 ? 46.096 16.589 15.398 1.00 35.94 88 ILE A N 1
ATOM 731 C CA . ILE A 1 93 ? 45.576 15.213 15.285 1.00 30.85 88 ILE A CA 1
ATOM 732 C C . ILE A 1 93 ? 46.187 14.171 16.264 1.00 36.40 88 ILE A C 1
ATOM 733 O O . ILE A 1 93 ? 45.712 13.047 16.323 1.00 37.71 88 ILE A O 1
ATOM 738 N N . ALA A 1 94 ? 47.221 14.548 17.013 1.00 39.89 89 ALA A N 1
ATOM 739 C CA . ALA A 1 94 ? 47.812 13.651 18.011 1.00 40.94 89 ALA A CA 1
ATOM 740 C C . ALA A 1 94 ? 46.816 13.213 19.077 1.00 43.29 89 ALA A C 1
ATOM 741 O O . ALA A 1 94 ? 45.967 14.001 19.562 1.00 43.86 89 ALA A O 1
ATOM 743 N N . LEU A 1 95 ? 46.921 11.959 19.483 1.00 49.79 90 LEU A N 1
ATOM 744 C CA . LEU A 1 95 ? 46.372 11.561 20.787 1.00 47.82 90 LEU A CA 1
ATOM 745 C C . LEU A 1 95 ? 47.401 11.780 21.862 1.00 49.35 90 LEU A C 1
ATOM 746 O O . LEU A 1 95 ? 48.607 11.908 21.588 1.00 49.40 90 LEU A O 1
ATOM 751 N N . SER A 1 96 ? 46.909 11.809 23.092 1.00 47.80 91 SER A N 1
ATOM 752 C CA . SER A 1 96 ? 47.759 11.919 24.259 1.00 50.82 91 SER A CA 1
ATOM 753 C C . SER A 1 96 ? 48.923 10.916 24.162 1.00 65.14 91 SER A C 1
ATOM 754 O O . SER A 1 96 ? 50.091 11.291 24.345 1.00 64.63 91 SER A O 1
ATOM 757 N N A ASP A 1 97 ? 48.636 9.639 23.878 0.50 64.30 92 ASP A N 1
ATOM 758 N N B ASP A 1 97 ? 48.567 9.667 23.881 0.50 63.05 92 ASP A N 1
ATOM 759 C CA A ASP A 1 97 ? 49.730 8.644 23.790 0.50 71.32 92 ASP A CA 1
ATOM 760 C CA B ASP A 1 97 ? 49.517 8.570 23.696 0.50 70.70 92 ASP A CA 1
ATOM 761 C C A ASP A 1 97 ? 49.968 8.025 22.368 0.50 62.35 92 ASP A C 1
ATOM 762 C C B ASP A 1 97 ? 50.281 8.703 22.384 0.50 67.00 92 ASP A C 1
ATOM 763 O O A ASP A 1 97 ? 50.628 6.997 22.232 0.50 44.96 92 ASP A O 1
ATOM 764 O O B ASP A 1 97 ? 51.507 8.868 22.369 0.50 76.35 92 ASP A O 1
ATOM 773 N N . GLN A 1 98 ? 49.482 8.688 21.319 1.00 55.11 93 GLN A N 1
ATOM 774 C CA . GLN A 1 98 ? 49.845 8.316 19.930 1.00 43.61 93 GLN A CA 1
ATOM 775 C C . GLN A 1 98 ? 49.846 9.495 18.935 1.00 35.71 93 GLN A C 1
ATOM 776 O O . GLN A 1 98 ? 48.810 9.952 18.475 1.00 40.23 93 GLN A O 1
ATOM 782 N N . PRO A 1 99 ? 51.039 9.990 18.609 1.00 41.65 94 PRO A N 1
ATOM 783 C CA . PRO A 1 99 ? 51.166 10.951 17.511 1.00 37.15 94 PRO A CA 1
ATOM 784 C C . PRO A 1 99 ? 50.677 10.357 16.197 1.00 33.58 94 PRO A C 1
ATOM 785 O O . PRO A 1 99 ? 50.816 9.171 15.978 1.00 35.95 94 PRO A O 1
ATOM 789 N N . LEU A 1 100 ? 50.117 11.186 15.340 1.00 29.98 95 LEU A N 1
ATOM 790 C CA . LEU A 1 100 ? 49.729 10.764 13.999 1.00 30.25 95 LEU A CA 1
ATOM 791 C C . LEU A 1 100 ? 50.415 11.659 12.979 1.00 33.22 95 LEU A C 1
ATOM 792 O O . LEU A 1 100 ? 50.607 12.833 13.241 1.00 32.12 95 LEU A O 1
ATOM 797 N N . GLU A 1 101 ? 50.725 11.101 11.831 1.00 30.61 96 GLU A N 1
ATOM 798 C CA . GLU A 1 101 ? 51.325 11.814 10.675 1.00 24.06 96 GLU A CA 1
ATOM 799 C C . GLU A 1 101 ? 50.233 12.514 9.887 1.00 31.58 96 GLU A C 1
ATOM 800 O O . GLU A 1 101 ? 50.408 13.627 9.420 1.00 29.08 96 GLU A O 1
ATOM 806 N N . LYS A 1 102 ? 49.101 11.845 9.725 1.00 24.85 97 LYS A N 1
ATOM 807 C CA . LYS A 1 102 ? 47.972 12.416 9.026 1.00 24.59 97 L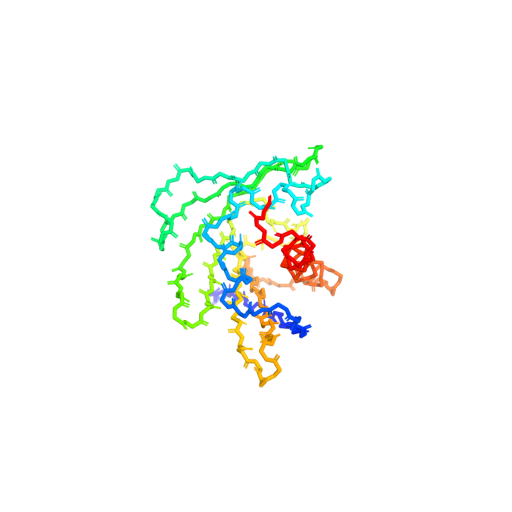YS A CA 1
ATOM 808 C C . LYS A 1 102 ? 46.733 11.567 9.220 1.00 26.70 97 LYS A C 1
ATOM 809 O O . LYS A 1 102 ? 46.838 10.407 9.598 1.00 24.26 97 LYS A O 1
ATOM 815 N N . ILE A 1 103 ? 45.588 12.169 8.949 1.00 26.33 98 ILE A N 1
ATOM 816 C CA . ILE A 1 103 ? 44.331 11.459 8.821 1.00 25.44 98 ILE A CA 1
ATOM 817 C C . ILE A 1 103 ? 43.773 11.753 7.409 1.00 28.83 98 ILE A C 1
ATOM 818 O O . ILE A 1 103 ? 43.734 12.898 6.970 1.00 30.10 98 ILE A O 1
ATOM 823 N N . VAL A 1 104 ? 43.419 10.691 6.685 1.00 28.92 99 VAL A N 1
ATOM 824 C CA . VAL A 1 104 ? 42.817 10.850 5.352 1.00 28.26 99 VAL A CA 1
ATOM 825 C C . VAL A 1 104 ? 41.333 10.445 5.413 1.00 26.55 99 VAL A C 1
ATOM 826 O O . VAL A 1 104 ? 40.976 9.416 5.988 1.00 29.52 99 VAL A O 1
ATOM 830 N N . PHE A 1 105 ? 40.487 11.289 4.851 1.00 27.11 100 PHE A N 1
ATOM 831 C CA . PHE A 1 105 ? 39.048 11.118 4.815 1.00 26.00 100 PHE A CA 1
ATOM 832 C C . PHE A 1 105 ? 38.666 10.921 3.357 1.00 30.68 100 PHE A C 1
ATOM 833 O O . PHE A 1 105 ? 39.008 11.728 2.521 1.00 30.30 100 PHE A O 1
ATOM 841 N N . GLU A 1 106 ? 37.969 9.842 3.063 1.00 29.32 101 GLU A N 1
ATOM 842 C CA . GLU A 1 106 ? 37.566 9.547 1.692 1.00 31.32 101 GLU A CA 1
ATOM 843 C C . GLU A 1 106 ? 36.064 9.192 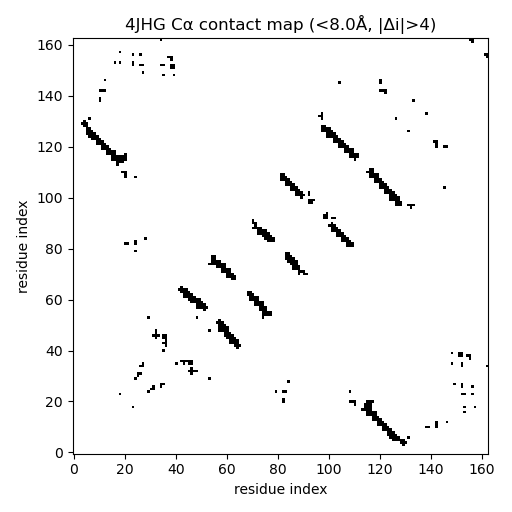1.667 1.00 29.48 101 GLU A C 1
ATOM 844 O O . GLU A 1 106 ? 35.556 8.421 2.494 1.00 29.39 101 GLU A O 1
ATOM 850 N N . PHE A 1 107 ? 35.310 9.756 0.729 1.00 32.16 102 PHE A N 1
ATOM 851 C CA . PHE A 1 107 ? 33.981 9.199 0.490 1.00 26.14 102 PHE A CA 1
ATOM 852 C C . PHE A 1 107 ? 33.769 8.937 -1.010 1.00 28.37 102 PHE A C 1
ATOM 853 O O . PHE A 1 107 ? 34.401 9.584 -1.824 1.00 27.08 102 PHE A O 1
ATOM 861 N N . LYS A 1 108 ? 32.949 7.939 -1.289 1.00 31.54 103 LYS A N 1
ATOM 862 C CA . LYS A 1 108 ? 32.517 7.561 -2.635 1.00 32.49 103 LYS A CA 1
ATOM 863 C C . LYS A 1 108 ? 31.028 7.354 -2.534 1.00 31.90 103 LYS A C 1
ATOM 864 O O . LYS A 1 108 ? 30.559 6.569 -1.699 1.00 35.38 103 LYS A O 1
ATOM 870 N N . LEU A 1 109 ? 30.270 8.034 -3.398 1.00 29.34 104 LEU A N 1
ATOM 871 C CA . LEU A 1 109 ? 28.825 7.864 -3.429 1.00 31.63 104 LEU A CA 1
ATOM 872 C C . LEU A 1 109 ? 28.424 7.064 -4.658 1.00 43.12 104 LEU A C 1
ATOM 873 O O . LEU A 1 109 ? 28.780 7.435 -5.775 1.00 37.75 104 LEU A O 1
A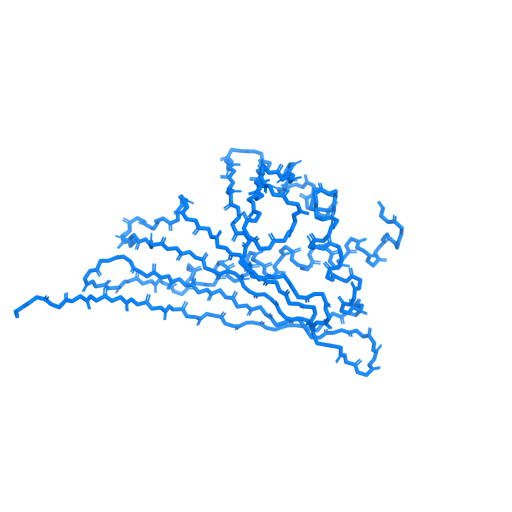TOM 878 N N . VAL A 1 110 ? 27.649 6.018 -4.440 1.00 38.40 105 VAL A N 1
ATOM 879 C CA . VAL A 1 110 ? 27.263 5.085 -5.492 1.00 37.73 105 VAL A CA 1
ATOM 880 C C . VAL A 1 110 ? 25.754 5.081 -5.658 1.00 42.60 105 VAL A C 1
ATOM 881 O O . VAL A 1 110 ? 25.005 4.743 -4.744 1.00 44.23 105 VAL A O 1
ATOM 885 N N . PRO A 1 111 ? 25.278 5.465 -6.858 1.00 46.68 106 PRO A N 1
ATOM 886 C CA . PRO A 1 111 ? 23.843 5.460 -7.085 1.00 45.00 106 PRO A CA 1
ATOM 887 C C . PRO A 1 111 ? 23.241 4.079 -6.919 1.00 49.61 106 PRO A C 1
ATOM 888 O O . PRO A 1 111 ? 23.876 3.085 -7.265 1.00 49.52 106 PRO A O 1
ATOM 892 N N . THR A 1 112 ? 22.038 4.033 -6.349 1.00 51.59 107 THR A N 1
ATOM 893 C CA . THR A 1 112 ? 21.249 2.834 -6.266 1.00 60.60 107 THR A CA 1
ATOM 894 C C . THR A 1 112 ? 20.122 2.968 -7.274 1.00 71.04 107 THR A C 1
ATOM 895 O O . THR A 1 112 ? 19.895 4.044 -7.838 1.00 70.99 107 THR A O 1
ATOM 899 N N . PRO A 1 113 ? 19.409 1.872 -7.514 1.00 78.54 108 PRO A N 1
ATOM 900 C CA . PRO A 1 113 ? 18.280 1.920 -8.450 1.00 78.46 108 PRO A CA 1
ATOM 901 C C . PRO A 1 113 ? 17.177 2.880 -8.002 1.00 89.98 108 PRO A C 1
ATOM 902 O O . PRO A 1 113 ? 16.573 3.544 -8.844 1.00 94.54 108 PRO A O 1
ATOM 906 N N . GLU A 1 114 ? 16.947 2.978 -6.694 1.00 95.16 109 GLU A N 1
ATOM 907 C CA . GLU A 1 114 ? 15.929 3.881 -6.142 1.00 93.69 109 GLU A CA 1
ATOM 908 C C . GLU A 1 114 ? 16.258 5.366 -6.387 1.00 82.72 109 GLU A C 1
ATOM 909 O O . GLU A 1 114 ? 15.468 6.256 -6.044 1.00 71.16 109 GLU A O 1
ATOM 915 N N . GLU A 1 115 ? 17.427 5.614 -6.976 1.00 94.44 110 GLU A N 1
ATOM 916 C CA . GLU A 1 115 ? 17.940 6.962 -7.225 1.00 95.07 110 GLU A CA 1
ATOM 917 C C . GLU A 1 115 ? 18.443 7.675 -5.972 1.00 77.33 110 GLU A C 1
ATOM 918 O O . GLU A 1 115 ? 18.732 8.873 -6.027 1.00 76.50 110 GLU A O 1
ATOM 924 N N . GLY A 1 116 ? 18.531 6.946 -4.856 1.00 64.21 111 GLY A N 1
ATOM 925 C CA . GLY A 1 116 ? 19.310 7.392 -3.696 1.00 50.40 111 GLY A CA 1
ATOM 926 C C . GLY A 1 116 ? 20.755 7.000 -3.946 1.00 47.48 111 GLY A C 1
ATOM 927 O O . GLY A 1 116 ? 21.138 6.834 -5.097 1.00 49.37 111 GLY A O 1
ATOM 928 N N . CYS A 1 117 ? 21.578 6.848 -2.899 1.00 49.00 112 CYS A N 1
ATOM 929 C CA . CYS A 1 117 ? 22.931 6.354 -3.098 1.00 45.73 112 CYS A CA 1
ATOM 930 C C . CYS A 1 117 ? 23.470 5.667 -1.853 1.00 44.35 112 CYS A C 1
ATOM 931 O O . CYS A 1 117 ? 22.927 5.827 -0.764 1.00 45.11 112 CYS A O 1
ATOM 934 N N . ILE A 1 118 ? 24.497 4.854 -2.037 1.00 41.38 113 ILE A N 1
ATOM 935 C CA . ILE A 1 118 ? 25.234 4.295 -0.922 1.00 39.90 113 ILE A CA 1
ATOM 936 C C . ILE A 1 118 ? 26.366 5.249 -0.706 1.00 37.90 113 ILE A C 1
ATOM 937 O O . ILE A 1 118 ? 27.073 5.632 -1.650 1.00 37.00 113 ILE A O 1
ATOM 942 N N . VAL A 1 119 ? 26.504 5.684 0.537 1.00 37.09 114 VAL A N 1
ATOM 943 C CA . VAL A 1 119 ? 27.601 6.549 0.943 1.00 35.24 114 VAL A CA 1
ATOM 944 C C . VAL A 1 119 ? 28.683 5.706 1.579 1.00 33.71 114 VAL A C 1
ATOM 945 O O . VAL A 1 119 ? 28.498 5.187 2.682 1.00 34.01 114 VAL A O 1
ATOM 949 N N . LYS A 1 120 ? 29.814 5.573 0.885 1.00 33.70 115 LYS A N 1
ATOM 950 C CA . LYS A 1 120 ? 30.919 4.785 1.337 1.00 32.38 115 LYS A CA 1
ATOM 951 C C . LYS A 1 120 ? 31.975 5.721 1.933 1.00 30.90 115 LYS A C 1
ATOM 952 O O . LYS A 1 120 ? 32.623 6.470 1.215 1.00 32.65 115 LYS A O 1
ATOM 958 N N . SER A 1 121 ? 32.134 5.661 3.249 1.00 31.53 116 SER A N 1
ATOM 959 C CA . SER A 1 121 ? 33.089 6.511 3.931 1.00 29.66 116 SER A CA 1
ATOM 960 C C . SER A 1 121 ? 34.249 5.693 4.419 1.00 31.30 116 SER A C 1
ATOM 961 O O . SER A 1 121 ? 34.090 4.566 4.937 1.00 33.06 116 SER A O 1
ATOM 964 N N . THR A 1 122 ? 35.411 6.319 4.353 1.00 30.70 117 THR A N 1
ATOM 965 C CA . THR A 1 122 ? 36.628 5.723 4.898 1.00 36.06 117 THR A CA 1
ATOM 966 C C . THR A 1 122 ? 37.436 6.783 5.648 1.00 34.85 117 THR A C 1
ATOM 967 O O . THR A 1 122 ? 37.520 7.964 5.198 1.00 37.23 117 THR A O 1
ATOM 971 N N . THR A 1 123 ? 38.021 6.368 6.772 1.00 32.08 118 THR A N 1
ATOM 972 C CA . THR A 1 123 ? 39.008 7.183 7.462 1.00 32.97 118 THR A CA 1
ATOM 973 C C . THR A 1 123 ? 40.294 6.347 7.553 1.00 30.49 118 THR A C 1
ATOM 974 O O . THR A 1 123 ? 40.247 5.148 7.818 1.00 30.76 118 THR A O 1
ATOM 978 N N . LYS A 1 124 ? 41.429 6.985 7.332 1.00 29.25 119 LYS A N 1
ATOM 979 C CA . LYS A 1 124 ? 42.722 6.304 7.435 1.00 27.90 119 LYS A CA 1
ATOM 980 C C . LYS A 1 124 ? 43.614 7.123 8.331 1.00 26.47 119 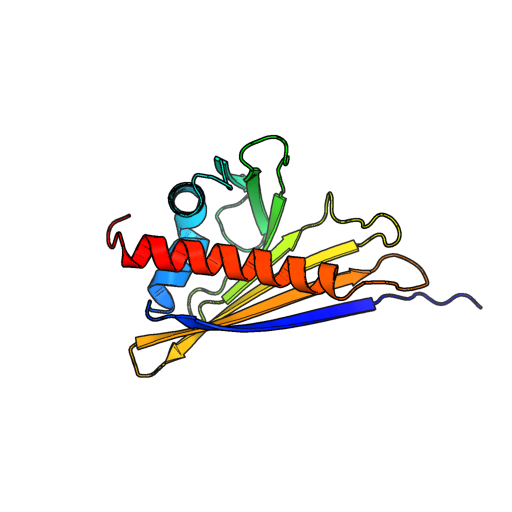LYS A C 1
ATOM 981 O O . LYS A 1 124 ? 43.835 8.304 8.056 1.00 26.36 119 LYS A O 1
ATOM 987 N N . TYR A 1 125 ? 44.062 6.502 9.420 1.00 29.07 120 TYR A N 1
ATOM 988 C CA . TYR A 1 125 ? 45.002 7.076 10.360 1.00 30.67 120 TYR A CA 1
ATOM 989 C C . TYR A 1 125 ? 46.411 6.545 10.069 1.00 24.40 120 TYR A C 1
ATOM 990 O O . TYR A 1 125 ? 46.654 5.345 10.005 1.00 26.52 120 TYR A O 1
ATOM 999 N N . TYR A 1 126 ? 47.334 7.467 9.892 1.00 27.75 121 TYR A N 1
ATOM 1000 C CA . TYR A 1 126 ? 48.696 7.129 9.608 1.00 27.34 121 TYR A CA 1
ATOM 1001 C C . TYR A 1 126 ? 49.542 7.447 10.825 1.00 24.21 121 TYR A C 1
ATOM 1002 O O . TYR A 1 126 ? 49.605 8.593 11.319 1.00 26.59 121 TYR A O 1
ATOM 1011 N N . THR A 1 127 ? 50.220 6.442 11.311 1.00 28.52 122 THR A N 1
ATOM 1012 C CA . THR A 1 127 ? 50.826 6.598 12.595 1.00 39.83 122 THR A CA 1
ATOM 1013 C C . THR A 1 127 ? 52.211 7.041 12.490 1.00 49.15 122 THR A C 1
ATOM 1014 O O . THR A 1 127 ? 52.911 6.724 11.518 1.00 50.68 122 THR A O 1
ATOM 1018 N N . LYS A 1 128 ? 52.586 7.784 13.527 1.00 66.39 123 LYS A N 1
ATOM 1019 C CA . LYS A 1 128 ? 53.904 8.309 13.764 1.00 63.04 123 LYS A CA 1
ATOM 1020 C C . LYS A 1 128 ? 54.455 7.555 14.965 1.00 61.01 123 LYS A C 1
ATOM 1021 O O . LYS A 1 128 ? 53.837 7.535 16.017 1.00 63.43 123 LYS A O 1
ATOM 1027 N N . GLY A 1 129 ? 55.620 6.950 14.805 1.00 58.73 124 GLY A N 1
ATOM 1028 C CA . GLY A 1 129 ? 56.352 6.388 15.911 1.00 59.63 124 GLY A CA 1
ATOM 1029 C C . GLY A 1 129 ? 56.733 4.972 15.559 1.00 71.51 124 GLY A C 1
ATOM 1030 O O . GLY A 1 129 ? 56.513 4.520 14.423 1.00 62.42 124 GLY A O 1
ATOM 1031 N N . ASP A 1 130 ? 57.291 4.299 16.553 1.00 60.23 125 ASP A N 1
ATOM 1032 C CA . ASP A 1 130 ? 57.860 2.961 16.418 1.00 61.06 125 ASP A CA 1
ATOM 1033 C C . ASP A 1 130 ? 56.926 1.893 16.960 1.00 58.39 125 ASP A C 1
ATOM 1034 O O . ASP A 1 130 ? 57.226 0.714 16.907 1.00 60.67 125 ASP A O 1
ATOM 1039 N N . ASP A 1 131 ? 55.796 2.321 17.499 1.00 67.38 126 ASP A N 1
ATOM 1040 C CA . ASP A 1 131 ? 54.795 1.395 17.973 1.00 54.39 126 ASP A CA 1
ATOM 1041 C C . ASP A 1 131 ? 53.395 1.958 17.748 1.00 63.91 126 ASP A C 1
ATOM 1042 O O . ASP A 1 131 ? 53.214 2.985 17.065 1.00 60.10 126 ASP A O 1
ATOM 1047 N N . ILE A 1 132 ? 52.382 1.275 18.263 1.00 53.53 127 ILE A N 1
ATOM 1048 C CA . ILE A 1 132 ? 51.010 1.701 17.946 1.00 49.97 127 ILE A CA 1
ATOM 1049 C C . ILE A 1 132 ? 50.028 1.425 19.067 1.00 46.84 127 ILE A C 1
ATOM 1050 O O . ILE A 1 132 ? 49.989 0.334 19.592 1.00 47.56 127 ILE A O 1
ATOM 1055 N N . GLU A 1 133 ? 49.230 2.410 19.413 1.00 45.87 128 GLU A N 1
ATOM 1056 C CA . GLU A 1 133 ? 48.134 2.175 20.329 1.00 45.56 128 GLU A CA 1
ATOM 1057 C C . GLU A 1 133 ? 46.945 3.046 20.024 1.00 44.03 128 GLU A C 1
ATOM 1058 O O . GLU A 1 133 ? 47.005 4.254 20.217 1.00 45.69 128 GLU A O 1
ATOM 1064 N N . LEU A 1 134 ? 45.879 2.467 19.474 1.00 42.88 129 LEU A N 1
ATOM 1065 C CA . LEU A 1 134 ? 44.695 3.247 19.140 1.00 41.53 129 LEU A CA 1
ATOM 1066 C C . LEU A 1 134 ? 43.449 2.537 19.617 1.00 49.17 129 LEU A C 1
ATOM 1067 O O . LEU A 1 134 ? 43.240 1.394 19.268 1.00 50.65 129 LEU A O 1
ATOM 1072 N N . SER A 1 135 ? 42.583 3.238 20.358 1.00 47.47 130 SER A N 1
ATOM 1073 C CA . SER A 1 135 ? 41.429 2.605 20.998 1.00 43.11 130 SER A CA 1
ATOM 1074 C C . SER A 1 135 ? 40.240 2.555 20.063 1.00 45.49 130 SER A C 1
ATOM 1075 O O . SER A 1 135 ? 40.114 3.368 19.146 1.00 47.12 130 SER A O 1
ATOM 1078 N N . LYS A 1 136 ? 39.342 1.613 20.313 1.00 43.92 131 LYS A N 1
ATOM 1079 C CA . LYS A 1 136 ? 38.075 1.556 19.585 1.00 44.49 131 LYS A CA 1
ATOM 1080 C C . LYS A 1 136 ? 37.259 2.849 19.628 1.00 49.30 131 LYS A C 1
ATOM 1081 O O . LYS A 1 136 ? 36.728 3.282 18.616 1.00 48.00 131 LYS A O 1
ATOM 1087 N N . ASP A 1 137 ? 37.133 3.473 20.791 1.00 46.87 132 ASP A N 1
ATOM 1088 C CA . ASP A 1 137 ? 36.310 4.654 20.843 1.00 47.11 132 ASP A CA 1
ATOM 1089 C C . ASP A 1 137 ? 36.870 5.748 19.958 1.00 51.31 132 ASP A C 1
ATOM 1090 O O . ASP A 1 137 ? 36.119 6.490 19.328 1.00 45.53 132 ASP A O 1
ATOM 1095 N N . TYR A 1 138 ? 38.183 5.872 19.923 1.00 42.26 133 TYR A N 1
ATOM 1096 C CA . TYR A 1 138 ? 38.796 6.902 19.106 1.00 45.89 133 TYR A CA 1
ATOM 1097 C C . TYR A 1 138 ? 38.471 6.615 17.624 1.00 40.97 133 TYR A C 1
ATOM 1098 O O . TYR A 1 138 ? 37.932 7.489 16.886 1.00 42.05 133 TYR A O 1
ATOM 1107 N N . LEU A 1 139 ? 38.812 5.391 17.192 1.00 43.13 134 LEU A N 1
ATOM 1108 C CA . LEU A 1 139 ? 38.700 5.029 15.770 1.00 48.73 134 LEU A CA 1
ATOM 1109 C C . LEU A 1 139 ? 37.285 5.210 15.337 1.00 50.77 134 LEU A C 1
ATOM 1110 O O . LEU A 1 139 ? 37.009 5.675 14.243 1.00 57.97 134 LEU A O 1
ATOM 1115 N N . GLU A 1 140 ? 36.370 4.895 16.223 1.00 50.26 135 GLU A N 1
ATOM 1116 C CA . GLU A 1 140 ? 34.975 5.130 15.945 1.00 51.20 135 GLU A CA 1
ATOM 1117 C C . GLU A 1 140 ? 34.616 6.598 15.936 1.00 61.05 135 GLU A C 1
ATOM 1118 O O . GLU A 1 140 ? 33.761 7.008 15.171 1.00 51.17 135 GLU A O 1
ATOM 1124 N N . ALA A 1 141 ? 35.212 7.393 16.817 1.00 51.77 136 ALA A N 1
ATOM 1125 C CA . ALA A 1 141 ? 34.803 8.787 16.896 1.00 52.05 136 ALA A CA 1
ATOM 1126 C C . ALA A 1 141 ? 34.980 9.423 15.511 1.00 41.59 136 ALA A C 1
ATOM 1127 O O . ALA A 1 141 ? 34.132 10.203 15.072 1.00 44.10 136 ALA A O 1
ATOM 1129 N N . GLY A 1 142 ? 36.103 9.099 14.873 1.00 43.16 137 GLY A N 1
ATOM 1130 C CA . GLY A 1 142 ? 36.568 9.772 13.673 1.00 44.70 137 GLY A CA 1
ATOM 1131 C C . GLY A 1 142 ? 35.626 9.461 12.528 1.00 43.53 137 GLY A C 1
ATOM 1132 O O . GLY A 1 142 ? 35.145 10.348 11.853 1.00 42.39 137 GLY A O 1
ATOM 1133 N N . ILE A 1 143 ? 35.355 8.191 12.310 1.00 41.28 138 ILE A N 1
ATOM 1134 C CA . ILE A 1 143 ? 34.497 7.839 11.181 1.00 45.23 138 ILE A CA 1
ATOM 1135 C C . ILE A 1 143 ? 33.054 8.256 11.515 1.00 50.88 138 ILE A C 1
ATOM 1136 O O . ILE A 1 143 ? 32.367 8.742 10.639 1.00 41.59 138 ILE A O 1
ATOM 1141 N N . GLU A 1 144 ? 32.615 8.217 12.776 1.00 42.66 139 GLU A N 1
ATOM 1142 C CA . GLU A 1 144 ? 31.266 8.734 13.077 1.00 45.99 139 GLU A CA 1
ATOM 1143 C C . GLU A 1 144 ? 31.154 10.254 12.816 1.00 47.10 139 GLU A C 1
ATOM 1144 O O . GLU A 1 144 ? 30.153 10.744 12.296 1.00 52.92 139 GLU A O 1
ATOM 1150 N N . ARG A 1 145 ? 32.174 11.009 13.192 1.00 42.77 140 ARG A N 1
ATOM 1151 C CA . ARG A 1 145 ? 32.142 12.460 12.994 1.00 37.48 140 ARG A CA 1
ATOM 1152 C C . ARG A 1 145 ? 31.996 12.757 11.504 1.00 44.40 140 ARG A C 1
ATOM 1153 O O . ARG A 1 145 ? 31.179 13.587 11.081 1.00 39.34 140 ARG A O 1
ATOM 1161 N N . PHE A 1 146 ? 32.806 12.056 10.711 1.00 40.68 141 PHE A N 1
ATOM 1162 C CA . PHE A 1 146 ? 32.895 12.265 9.276 1.00 40.32 141 PHE A CA 1
ATOM 1163 C C . PHE A 1 146 ? 31.584 11.906 8.575 1.00 40.17 141 PHE A C 1
ATOM 1164 O O . PHE A 1 146 ? 31.036 12.725 7.806 1.00 41.09 141 PHE A O 1
ATOM 1172 N N . GLU A 1 147 ? 31.098 10.692 8.848 1.00 38.66 142 GLU A N 1
ATOM 1173 C CA . GLU A 1 147 ? 29.816 10.249 8.334 1.00 47.01 142 GLU A CA 1
ATOM 1174 C C . GLU A 1 147 ? 28.669 11.158 8.851 1.00 35.23 142 GLU A C 1
ATOM 1175 O O . GLU A 1 147 ? 27.742 11.443 8.117 1.00 43.48 142 GLU A O 1
ATOM 1181 N N . GLY A 1 148 ? 28.758 11.635 10.076 1.00 40.63 143 GLY A N 1
ATOM 1182 C CA . GLY A 1 148 ? 27.835 12.627 10.621 1.00 49.94 143 GLY A CA 1
ATOM 1183 C C . GLY A 1 148 ? 27.786 13.971 9.900 1.00 48.55 143 GLY A C 1
ATOM 1184 O O . GLY A 1 148 ? 26.706 14.517 9.728 1.00 41.35 143 GLY A O 1
ATOM 1185 N N . PHE A 1 149 ? 28.927 14.526 9.473 1.00 41.16 144 PHE A N 1
ATOM 1186 C CA . PHE A 1 149 ? 28.921 15.659 8.531 1.00 37.66 144 PHE A CA 1
ATOM 1187 C C . PHE A 1 149 ? 28.111 15.372 7.278 1.00 40.45 144 PHE A C 1
ATOM 1188 O O . PHE A 1 149 ? 27.218 16.154 6.909 1.00 45.63 144 PHE A O 1
ATOM 1196 N N . THR A 1 150 ? 28.407 14.266 6.589 1.00 40.76 145 THR A N 1
ATOM 1197 C CA . THR A 1 150 ? 27.687 13.898 5.394 1.00 46.34 145 THR A CA 1
ATOM 1198 C C . THR A 1 150 ? 26.191 13.744 5.654 1.00 47.46 145 THR A C 1
ATOM 1199 O O . THR A 1 150 ? 25.363 14.216 4.872 1.00 44.05 145 THR A O 1
ATOM 1203 N N . LYS A 1 151 ? 25.842 13.077 6.735 1.00 40.62 146 LYS A N 1
ATOM 1204 C CA . LYS A 1 151 ? 24.426 12.915 7.093 1.00 50.27 146 LYS A CA 1
ATOM 1205 C C . LYS A 1 151 ? 23.732 14.249 7.333 1.00 47.68 146 LYS A C 1
ATOM 1206 O O . LYS A 1 151 ? 22.582 14.415 6.948 1.00 54.04 146 LYS A O 1
ATOM 1212 N N . ALA A 1 152 ? 24.428 15.197 7.963 1.00 47.75 147 ALA A N 1
ATOM 1213 C CA . ALA A 1 152 ? 23.817 16.491 8.261 1.00 52.21 147 ALA A CA 1
ATOM 1214 C C . ALA A 1 152 ? 23.516 17.231 6.953 1.00 49.74 147 ALA A C 1
ATOM 1215 O O . ALA A 1 152 ? 22.488 17.911 6.810 1.00 47.21 147 ALA A O 1
ATOM 1217 N N . VAL A 1 153 ? 24.426 17.101 5.991 1.00 42.80 148 VAL A N 1
ATOM 1218 C CA . VAL A 1 153 ? 24.268 17.741 4.712 1.00 49.72 148 VAL A CA 1
ATOM 1219 C C . VAL A 1 153 ? 23.103 17.125 3.964 1.00 53.66 148 VAL A C 1
ATOM 1220 O O . VAL A 1 153 ? 22.264 17.858 3.422 1.00 52.45 148 VAL A O 1
ATOM 1224 N N . GLU A 1 154 ? 23.044 15.788 3.948 1.00 48.68 149 GLU A N 1
ATOM 1225 C CA . GLU A 1 154 ? 21.940 15.061 3.324 1.00 47.39 149 GLU A CA 1
ATOM 1226 C C . GLU A 1 154 ? 20.601 15.535 3.878 1.00 51.14 149 GLU A C 1
ATOM 1227 O O . GLU A 1 154 ? 19.649 15.755 3.132 1.00 54.05 149 GLU A O 1
ATOM 1233 N N . SER A 1 155 ? 20.517 15.693 5.186 1.00 49.52 150 SER A N 1
ATOM 1234 C CA . SER A 1 155 ? 19.245 16.112 5.804 1.00 54.55 1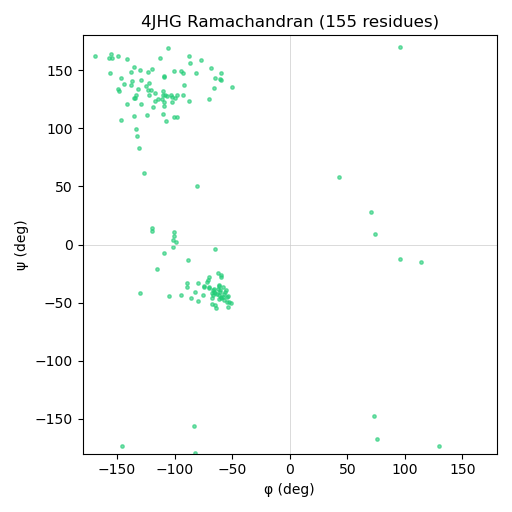50 SER A CA 1
ATOM 1235 C C . SER A 1 155 ? 18.864 17.544 5.421 1.00 54.87 150 SER A C 1
ATOM 1236 O O . SER A 1 155 ? 17.704 17.831 5.125 1.00 55.00 150 SER A O 1
ATOM 1239 N N . PHE A 1 156 ? 19.847 18.440 5.415 1.00 53.04 151 PHE A N 1
ATOM 1240 C CA . PHE A 1 156 ? 19.596 19.815 5.041 1.00 55.55 151 PHE A CA 1
ATOM 1241 C C . PHE A 1 156 ? 19.087 19.911 3.595 1.00 55.11 151 PHE A C 1
ATOM 1242 O O . PHE A 1 156 ? 18.131 20.647 3.303 1.00 53.69 151 PHE A O 1
ATOM 1250 N N . LEU A 1 157 ? 19.707 19.160 2.695 1.00 51.44 152 LEU A N 1
ATOM 1251 C CA . LEU A 1 157 ? 19.364 19.217 1.286 1.00 49.20 152 LEU A CA 1
ATOM 1252 C C . LEU A 1 157 ? 18.000 18.609 0.977 1.00 56.04 152 LEU A C 1
ATOM 1253 O O . LEU A 1 157 ? 17.280 19.096 0.101 1.00 55.79 152 LEU A O 1
ATOM 1258 N N . LEU A 1 158 ? 17.648 17.537 1.667 1.00 52.90 153 LEU A N 1
ATOM 1259 C CA . LEU A 1 158 ? 16.320 16.974 1.500 1.00 50.79 153 LEU A CA 1
ATOM 1260 C C . LEU A 1 158 ? 15.313 18.016 1.955 1.00 56.58 153 LEU A C 1
ATOM 1261 O O . LEU A 1 158 ? 14.320 18.269 1.286 1.00 65.61 153 LEU A O 1
ATOM 1266 N N . ALA A 1 159 ? 15.610 18.663 3.066 1.00 63.80 154 ALA A N 1
ATOM 1267 C CA . ALA A 1 159 ? 14.698 19.662 3.629 1.00 64.26 154 ALA A CA 1
ATOM 1268 C C . ALA A 1 159 ? 14.636 20.947 2.811 1.00 60.01 154 ALA A C 1
ATOM 1269 O O . ALA A 1 159 ? 13.632 21.627 2.832 1.00 58.82 154 ALA A O 1
ATOM 1271 N N . ASN A 1 160 ? 15.734 21.297 2.153 1.00 59.73 155 ASN A N 1
ATOM 1272 C CA . ASN A 1 160 ? 15.828 22.533 1.382 1.00 53.17 155 ASN A CA 1
ATOM 1273 C C . ASN A 1 160 ? 16.370 22.328 -0.024 1.00 49.51 155 ASN A C 1
ATOM 1274 O O . ASN A 1 160 ? 17.537 22.555 -0.273 1.00 68.24 155 ASN A O 1
ATOM 1279 N N . PRO A 1 161 ? 15.516 21.949 -0.958 1.00 65.88 156 PRO A N 1
ATOM 1280 C CA . PRO A 1 161 ? 15.973 21.601 -2.298 1.00 68.22 156 PRO A CA 1
ATOM 1281 C C . PRO A 1 161 ? 16.689 22.748 -3.000 1.00 83.04 156 PRO A C 1
ATOM 1282 O O . PRO A 1 161 ? 17.484 22.476 -3.891 1.00 85.39 156 PRO A O 1
ATOM 1286 N N . ASP A 1 162 ? 16.391 23.995 -2.657 1.00 83.16 157 ASP A N 1
ATOM 1287 C CA . ASP A 1 162 ? 17.148 25.122 -3.215 1.00 80.51 157 ASP A CA 1
ATOM 1288 C C . ASP A 1 162 ? 18.274 25.738 -2.347 1.00 80.55 157 ASP A C 1
ATOM 1289 O O . ASP A 1 162 ? 18.915 26.704 -2.759 1.00 81.95 157 ASP A O 1
ATOM 1294 N N . TYR A 1 163 ? 18.513 25.174 -1.166 0.77 81.86 158 TYR A N 1
ATOM 1295 C CA . TYR A 1 163 ? 19.501 25.701 -0.205 0.77 76.97 158 TYR A CA 1
ATOM 1296 C C . TYR A 1 163 ? 18.890 26.766 0.714 0.77 81.20 158 TYR A C 1
ATOM 1297 O O . TYR A 1 163 ? 19.593 27.479 1.435 0.77 74.61 158 TYR A O 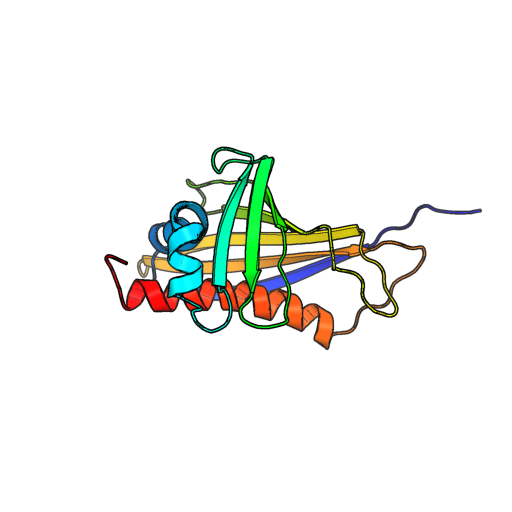1
#

Organism: Medicago truncatula (NCBI:txid3880)